Protein AF-A0A357T3R1-F1 (afdb_monomer_lite)

pLDDT: mean 79.34, std 14.96, range [45.84, 98.31]

Structure (mmCIF, N/CA/C/O backbone):
data_AF-A0A357T3R1-F1
#
_entry.id   AF-A0A357T3R1-F1
#
loop_
_atom_site.group_PDB
_atom_site.id
_atom_site.type_symbol
_atom_site.label_atom_id
_atom_site.label_alt_id
_atom_site.label_comp_id
_atom_site.label_asym_id
_atom_site.label_entity_id
_atom_site.label_seq_id
_atom_site.pdbx_PDB_ins_code
_atom_site.Cartn_x
_atom_site.Cartn_y
_atom_site.Cartn_z
_atom_site.occupancy
_atom_site.B_iso_or_equiv
_atom_site.auth_seq_id
_atom_site.auth_comp_id
_atom_site.auth_asym_id
_atom_site.auth_atom_id
_atom_site.pdbx_PDB_model_num
ATOM 1 N N . MET A 1 1 ? -25.928 -2.180 35.447 1.00 57.72 1 MET A N 1
ATOM 2 C CA . MET A 1 1 ? -24.454 -2.040 35.502 1.00 57.72 1 MET A CA 1
ATOM 3 C C . MET A 1 1 ? -24.088 -0.629 35.044 1.00 57.72 1 MET A C 1
ATOM 5 O O . MET A 1 1 ? -24.254 -0.317 33.870 1.00 57.72 1 MET A O 1
ATOM 9 N N . VAL A 1 2 ? -23.695 0.268 35.954 1.00 60.12 2 VAL A N 1
ATOM 10 C CA . VAL A 1 2 ? -23.304 1.645 35.592 1.00 60.12 2 VAL A CA 1
ATOM 11 C C . VAL A 1 2 ? -21.853 1.603 35.120 1.00 60.12 2 VAL A C 1
ATOM 13 O O . VAL A 1 2 ? -20.931 1.666 35.924 1.00 60.12 2 VAL A O 1
ATOM 16 N N . THR A 1 3 ? -21.635 1.397 33.821 1.00 69.62 3 THR A N 1
ATOM 17 C CA . THR A 1 3 ? -20.271 1.338 33.277 1.00 69.62 3 THR A CA 1
ATOM 18 C C . THR A 1 3 ? -19.759 2.753 32.982 1.00 69.62 3 THR A C 1
ATOM 20 O O . THR A 1 3 ? -20.467 3.572 32.386 1.00 69.62 3 THR A O 1
ATOM 23 N N . SER A 1 4 ? -18.536 3.048 33.430 1.00 76.19 4 SER A N 1
ATOM 24 C CA . SER A 1 4 ? -17.844 4.329 33.220 1.00 76.19 4 SER A CA 1
ATOM 25 C C . SER A 1 4 ? -17.775 4.692 31.729 1.00 76.19 4 SER A C 1
ATOM 27 O O . SER A 1 4 ? -17.641 3.806 30.883 1.00 76.19 4 SER A O 1
ATOM 29 N N . LYS A 1 5 ? -17.808 5.994 31.384 1.00 77.31 5 LYS A N 1
ATOM 30 C CA . LYS A 1 5 ? -17.658 6.477 29.990 1.00 77.31 5 LYS A CA 1
ATOM 31 C C . LYS A 1 5 ? -16.442 5.852 29.287 1.00 77.31 5 LYS A C 1
ATOM 33 O O . LYS A 1 5 ? -16.548 5.473 28.125 1.00 77.31 5 LYS A O 1
ATOM 38 N N . LYS A 1 6 ? -15.321 5.687 30.004 1.00 81.06 6 LYS A N 1
ATOM 39 C CA . LYS A 1 6 ? -14.099 5.052 29.476 1.00 81.06 6 LYS A CA 1
ATOM 40 C C . LYS A 1 6 ? -14.292 3.559 29.186 1.00 81.06 6 LYS A C 1
ATOM 42 O O . LYS A 1 6 ? -13.827 3.078 28.160 1.00 81.06 6 LYS A O 1
ATOM 47 N N . GLY A 1 7 ? -15.035 2.851 30.039 1.00 86.38 7 GLY A N 1
ATOM 48 C CA . GLY A 1 7 ? -15.374 1.441 29.830 1.00 86.38 7 GLY A CA 1
ATOM 49 C C . GLY A 1 7 ? -16.242 1.233 28.588 1.00 86.38 7 GLY A C 1
ATOM 50 O O . GLY A 1 7 ? -15.970 0.335 27.802 1.00 86.38 7 GLY A O 1
ATOM 51 N N . LYS A 1 8 ? -17.226 2.113 28.346 1.00 85.75 8 LYS A N 1
ATOM 52 C CA . LYS A 1 8 ? -18.047 2.061 27.119 1.00 85.75 8 LYS A CA 1
ATOM 53 C C . LYS A 1 8 ? -17.204 2.221 25.854 1.00 85.75 8 LYS A C 1
ATOM 55 O O . LYS A 1 8 ? -17.357 1.438 24.924 1.00 85.75 8 LYS A O 1
ATOM 60 N N . ALA A 1 9 ? -16.315 3.215 25.836 1.00 90.31 9 ALA A N 1
ATOM 61 C CA . ALA A 1 9 ? -15.444 3.471 24.691 1.00 90.31 9 ALA A CA 1
ATOM 62 C C . ALA A 1 9 ? -14.501 2.291 24.415 1.00 90.31 9 ALA A C 1
ATOM 64 O O . ALA A 1 9 ? -14.329 1.908 23.264 1.00 90.31 9 ALA A O 1
ATOM 65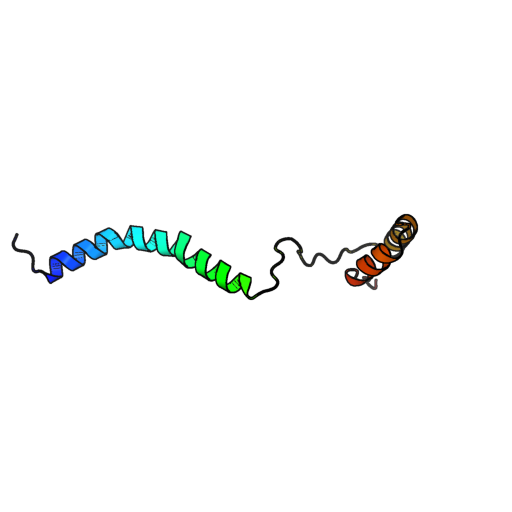 N N . PHE A 1 10 ? -13.947 1.677 25.463 1.00 92.50 10 PHE A N 1
ATOM 66 C CA . PHE A 1 10 ? -13.076 0.512 25.333 1.00 92.50 10 PHE A CA 1
ATOM 67 C C . PHE A 1 10 ? -13.776 -0.669 24.650 1.00 92.50 10 PHE A C 1
ATOM 69 O O . PHE A 1 10 ? -13.273 -1.177 23.650 1.00 92.50 10 PHE A O 1
ATOM 76 N N . TYR A 1 11 ? -14.965 -1.057 25.123 1.00 92.81 11 TYR A N 1
ATOM 77 C CA . TYR A 1 11 ? -15.725 -2.149 24.505 1.00 92.81 11 TYR A CA 1
ATOM 78 C C . TYR A 1 11 ? -16.146 -1.828 23.069 1.00 92.81 11 TYR A C 1
ATOM 80 O O . TYR A 1 11 ? -16.098 -2.701 22.208 1.00 92.81 11 TYR A O 1
ATOM 88 N N . PHE A 1 12 ? -16.511 -0.574 22.794 1.00 93.94 12 PHE A N 1
ATOM 89 C CA . PHE A 1 12 ? -16.843 -0.134 21.441 1.00 93.94 12 PHE A CA 1
ATOM 90 C C . PHE A 1 12 ? -15.641 -0.246 20.494 1.00 93.94 12 PHE A C 1
ATOM 92 O O . PHE A 1 12 ? -15.764 -0.796 19.405 1.00 93.94 12 PHE A O 1
ATOM 99 N N . ILE A 1 13 ? -14.460 0.206 20.924 1.00 94.44 13 ILE A N 1
ATOM 100 C CA . ILE A 1 13 ? -13.231 0.092 20.132 1.00 94.44 13 ILE A CA 1
ATOM 101 C C . ILE A 1 13 ? -12.875 -1.377 19.910 1.00 94.44 13 ILE A C 1
ATOM 103 O O . ILE A 1 13 ? -12.625 -1.753 18.772 1.00 94.44 13 ILE A O 1
ATOM 107 N N . MET A 1 14 ? -12.907 -2.221 20.949 1.00 95.44 14 MET A N 1
ATOM 108 C CA . MET A 1 14 ? -12.637 -3.659 20.802 1.00 95.44 14 MET A CA 1
ATOM 109 C C . MET A 1 14 ? -13.612 -4.351 19.846 1.00 95.44 14 MET A C 1
ATOM 111 O O . MET A 1 14 ? -13.209 -5.275 19.149 1.00 95.44 14 MET A O 1
ATOM 115 N N . PHE A 1 15 ? -14.868 -3.906 19.788 1.00 95.75 15 PHE A N 1
ATOM 116 C CA . PHE A 1 15 ? -15.853 -4.425 18.841 1.00 95.75 15 PHE A CA 1
ATOM 117 C C . PHE A 1 15 ? -15.543 -4.021 17.390 1.00 95.75 15 PHE A C 1
ATOM 119 O O . PHE A 1 15 ? -15.681 -4.841 16.487 1.00 95.75 15 PHE A O 1
ATOM 126 N N . LEU A 1 16 ? -15.089 -2.785 17.153 1.00 96.31 16 LEU A N 1
ATOM 127 C CA . LEU A 1 16 ? -14.718 -2.317 15.810 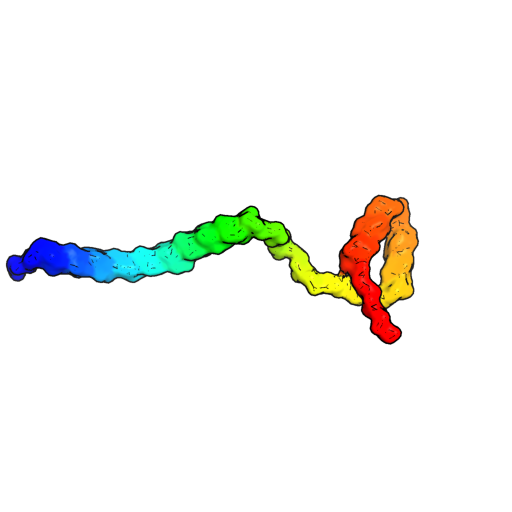1.00 96.31 16 LEU A CA 1
ATOM 128 C C . LEU A 1 16 ? -13.349 -2.832 15.347 1.00 96.31 16 LEU A C 1
ATOM 130 O O . LEU A 1 16 ? -13.107 -2.922 14.143 1.00 96.31 16 LEU A O 1
ATOM 134 N N . LEU A 1 17 ? -12.449 -3.143 16.281 1.00 96.94 17 LEU A N 1
ATOM 135 C CA . LEU A 1 17 ? -11.047 -3.456 16.005 1.00 96.94 17 LEU A CA 1
ATOM 136 C C . LEU A 1 17 ? -10.864 -4.576 14.963 1.00 96.94 17 LEU A C 1
ATOM 138 O O . LEU A 1 17 ? -10.067 -4.368 14.048 1.00 96.94 17 LEU A O 1
ATOM 142 N N . PRO A 1 18 ? -11.604 -5.704 14.997 1.00 96.44 18 PRO A N 1
ATOM 143 C CA . PRO A 1 18 ? -11.468 -6.755 13.990 1.00 96.44 18 PRO A CA 1
ATOM 144 C C . PRO A 1 18 ? -11.823 -6.273 12.579 1.00 96.44 18 PRO A C 1
ATOM 146 O O . PRO A 1 18 ? -11.072 -6.512 11.636 1.00 96.44 18 PRO A O 1
ATOM 149 N N . ALA A 1 19 ? -12.929 -5.539 12.430 1.00 97.31 19 ALA A N 1
ATOM 150 C CA . ALA A 1 19 ? -13.357 -5.011 11.137 1.00 97.31 19 ALA A CA 1
ATOM 151 C C . ALA A 1 19 ? -12.368 -3.965 10.597 1.00 97.31 19 ALA A C 1
ATOM 153 O O . ALA A 1 19 ? -11.990 -4.013 9.427 1.00 97.31 19 ALA A O 1
ATOM 154 N N . LEU A 1 20 ? -11.895 -3.060 11.460 1.00 97.75 20 LEU A N 1
ATOM 155 C CA . LEU A 1 20 ? -10.883 -2.064 11.100 1.00 97.75 20 LEU A CA 1
ATOM 156 C C . LEU A 1 20 ? -9.545 -2.707 10.732 1.00 97.75 20 LEU A C 1
ATOM 158 O O . LEU A 1 20 ? -8.878 -2.240 9.810 1.00 97.75 20 LEU A O 1
ATOM 162 N N . SER A 1 21 ? -9.161 -3.783 11.420 1.00 97.94 21 SER A N 1
ATOM 163 C CA . SER A 1 21 ? -7.944 -4.536 11.123 1.00 97.94 21 SER A CA 1
ATOM 164 C C . SER A 1 21 ? -8.015 -5.166 9.733 1.00 97.94 21 SER A C 1
ATOM 166 O O . SER A 1 21 ? -7.116 -4.937 8.925 1.00 97.94 2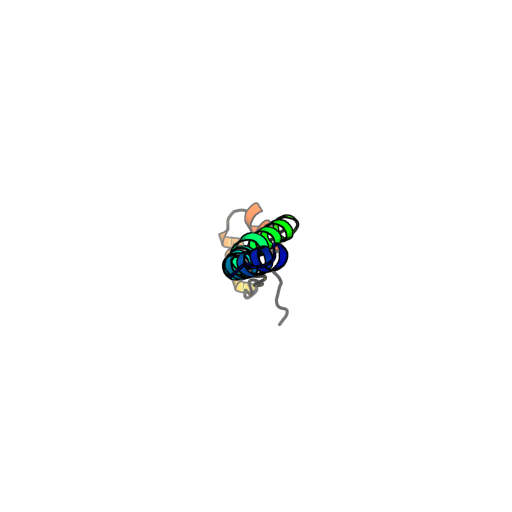1 SER A O 1
ATOM 168 N N . LEU A 1 22 ? -9.115 -5.855 9.410 1.00 98.31 22 LEU A N 1
ATOM 169 C CA . LEU A 1 22 ? -9.325 -6.438 8.082 1.00 98.31 22 LEU A CA 1
ATOM 170 C C . LEU A 1 22 ? -9.367 -5.363 6.990 1.00 98.31 22 LEU A C 1
ATOM 172 O O . LEU A 1 22 ? -8.684 -5.494 5.978 1.00 98.31 22 LEU A O 1
ATOM 176 N N . TYR A 1 23 ? -10.104 -4.271 7.205 1.00 98.06 23 TYR A N 1
ATOM 177 C CA . TYR A 1 23 ? -10.148 -3.155 6.257 1.00 98.06 23 TYR A CA 1
ATOM 178 C C . TYR A 1 23 ? -8.756 -2.553 6.029 1.00 98.06 23 TYR A C 1
ATOM 180 O O . TYR A 1 23 ? -8.357 -2.272 4.901 1.00 98.06 23 TYR A O 1
ATOM 188 N N . THR A 1 24 ? -7.969 -2.407 7.093 1.00 98.31 24 THR A N 1
ATOM 189 C CA . THR A 1 24 ? -6.606 -1.890 6.978 1.00 98.31 24 THR A CA 1
ATOM 190 C C . THR A 1 24 ? -5.710 -2.854 6.200 1.00 98.31 24 THR A C 1
ATOM 192 O O . THR A 1 24 ? -5.003 -2.423 5.295 1.00 98.31 24 THR A O 1
ATOM 195 N N . MET A 1 25 ? -5.770 -4.153 6.498 1.00 98.31 25 MET A N 1
ATOM 196 C CA . MET A 1 25 ? -4.930 -5.178 5.872 1.00 98.31 25 MET A CA 1
ATOM 197 C C . MET A 1 25 ? -5.258 -5.408 4.393 1.00 98.31 25 MET A C 1
ATOM 199 O O . MET A 1 25 ? -4.346 -5.568 3.588 1.00 98.31 25 MET A O 1
ATOM 203 N N . PHE A 1 26 ? -6.540 -5.419 4.028 1.00 98.06 26 PHE A N 1
ATOM 204 C CA . PHE A 1 26 ? -6.978 -5.775 2.675 1.00 98.06 26 PHE A CA 1
ATOM 205 C C . PHE A 1 26 ? -7.320 -4.578 1.789 1.00 98.06 26 PHE A C 1
ATOM 207 O O . PHE A 1 26 ? -7.449 -4.749 0.581 1.00 98.06 26 PHE A O 1
ATOM 214 N N . PHE A 1 27 ? -7.458 -3.376 2.352 1.00 97.44 27 PHE A N 1
ATOM 215 C CA . PHE A 1 27 ? -7.817 -2.182 1.584 1.00 97.44 27 PHE A CA 1
ATOM 216 C C . PHE A 1 27 ? -6.761 -1.086 1.704 1.00 97.44 27 PHE A C 1
ATOM 218 O O . PHE A 1 27 ? -6.130 -0.718 0.716 1.00 97.44 27 PHE A O 1
ATOM 225 N N . ILE A 1 28 ? -6.516 -0.597 2.923 1.00 98.25 28 ILE A N 1
ATOM 226 C CA . ILE A 1 28 ? -5.584 0.519 3.146 1.00 98.25 28 ILE A CA 1
ATOM 227 C C . ILE A 1 28 ? -4.149 0.117 2.781 1.00 98.25 28 ILE A C 1
ATOM 229 O O . ILE A 1 28 ? -3.443 0.867 2.111 1.00 98.25 28 ILE A O 1
ATOM 233 N N . PHE A 1 29 ? -3.704 -1.068 3.196 1.00 97.81 29 PHE A N 1
ATOM 234 C CA . PHE A 1 29 ? -2.345 -1.531 2.938 1.00 97.81 29 PHE A CA 1
ATOM 235 C C . PHE A 1 29 ? -2.063 -1.730 1.433 1.00 97.81 29 PHE A C 1
ATOM 237 O O . PHE A 1 29 ? -1.103 -1.122 0.950 1.00 97.81 29 PHE A O 1
ATOM 244 N N . PRO A 1 30 ? -2.896 -2.450 0.648 1.00 96.62 30 PRO A N 1
ATOM 245 C CA . PRO A 1 30 ? -2.721 -2.536 -0.803 1.00 96.62 30 PRO A CA 1
ATOM 246 C C . PRO A 1 30 ? -2.833 -1.186 -1.517 1.00 96.62 30 PRO A C 1
ATOM 248 O O . PRO A 1 30 ? -2.104 -0.950 -2.476 1.00 96.62 30 PRO A O 1
ATOM 251 N N . LEU A 1 31 ? -3.682 -0.269 -1.035 1.00 97.38 31 LEU A N 1
ATOM 252 C CA . LEU A 1 31 ? -3.775 1.090 -1.578 1.00 97.38 31 LEU A CA 1
ATOM 253 C C . LEU A 1 31 ? -2.420 1.806 -1.510 1.00 97.38 31 LEU A C 1
ATOM 255 O O . LEU A 1 31 ? -1.946 2.333 -2.516 1.00 97.38 31 LEU A O 1
ATOM 259 N N . PHE A 1 32 ? -1.765 1.795 -0.347 1.00 97.62 32 PHE A N 1
ATOM 260 C CA . PHE A 1 32 ? -0.445 2.412 -0.199 1.00 97.62 32 PHE A CA 1
ATOM 261 C C . PHE A 1 32 ? 0.640 1.690 -0.997 1.00 97.62 32 PHE A C 1
ATOM 263 O O . PHE A 1 32 ? 1.538 2.350 -1.519 1.00 97.62 32 PHE A O 1
ATOM 270 N N . GLN A 1 33 ? 0.561 0.364 -1.136 1.00 93.38 33 GLN A N 1
ATOM 271 C CA . GLN A 1 33 ? 1.451 -0.363 -2.043 1.00 93.38 33 GLN A CA 1
ATOM 272 C C . GLN A 1 33 ? 1.266 0.088 -3.493 1.00 93.38 33 GLN A C 1
ATOM 274 O O . GLN A 1 33 ? 2.256 0.359 -4.160 1.00 93.38 33 GLN A O 1
ATOM 279 N N . GLY A 1 34 ? 0.025 0.243 -3.961 1.00 90.88 34 GLY A N 1
ATOM 280 C CA . GLY A 1 34 ? -0.274 0.762 -5.296 1.00 90.88 34 GLY A CA 1
ATOM 281 C C . GLY A 1 34 ? 0.270 2.174 -5.507 1.00 90.88 34 GLY A C 1
ATOM 282 O O . GLY A 1 34 ? 0.909 2.444 -6.520 1.00 90.88 34 GLY A O 1
ATOM 283 N N . ILE A 1 35 ? 0.112 3.055 -4.512 1.00 94.62 35 ILE A N 1
ATOM 284 C CA . ILE A 1 35 ? 0.715 4.395 -4.535 1.00 94.62 35 ILE A CA 1
ATOM 285 C C . ILE A 1 35 ? 2.241 4.288 -4.627 1.00 94.62 35 ILE A C 1
ATOM 287 O O . ILE A 1 35 ? 2.842 4.921 -5.488 1.00 94.62 35 ILE A O 1
ATOM 291 N N . LYS A 1 36 ? 2.884 3.455 -3.800 1.00 92.62 36 LYS A N 1
ATOM 292 C CA . LYS A 1 36 ? 4.336 3.228 -3.866 1.00 92.62 36 LYS A CA 1
ATOM 293 C C . LYS A 1 36 ? 4.767 2.722 -5.246 1.00 92.62 36 LYS A C 1
ATOM 295 O O . LYS A 1 36 ? 5.741 3.232 -5.790 1.00 92.62 36 LYS A O 1
ATOM 300 N N . TYR A 1 37 ? 4.042 1.762 -5.815 1.00 86.50 37 TYR A N 1
ATOM 301 C CA . TYR A 1 37 ? 4.337 1.220 -7.138 1.00 86.50 37 TYR A CA 1
ATOM 302 C C . TYR A 1 37 ? 4.112 2.234 -8.260 1.00 86.50 37 TYR A C 1
ATOM 304 O O . TYR A 1 37 ? 4.836 2.184 -9.245 1.00 86.50 37 TYR A O 1
ATOM 312 N N . SER A 1 38 ? 3.203 3.202 -8.105 1.00 88.38 38 SER A N 1
ATOM 313 C CA . SER A 1 38 ? 3.009 4.270 -9.099 1.00 88.38 38 SER A CA 1
ATOM 314 C C . SER A 1 38 ? 4.226 5.187 -9.270 1.00 88.38 38 SER A C 1
ATOM 316 O O . SER A 1 38 ? 4.382 5.812 -10.315 1.00 88.38 38 SER A O 1
ATOM 318 N N . PHE A 1 39 ? 5.114 5.238 -8.271 1.00 91.69 39 PHE A N 1
ATOM 319 C CA . PHE A 1 39 ? 6.399 5.940 -8.358 1.00 91.69 39 PHE A CA 1
ATOM 320 C C . PHE A 1 39 ? 7.524 5.078 -8.949 1.00 91.69 39 PHE A C 1
ATOM 322 O O . PHE A 1 39 ? 8.657 5.541 -9.060 1.00 91.69 39 PHE A O 1
ATOM 329 N N . THR A 1 40 ? 7.242 3.825 -9.301 1.00 82.25 40 THR A N 1
ATOM 330 C CA . THR A 1 40 ? 8.192 2.900 -9.925 1.00 82.25 40 THR A CA 1
ATOM 331 C C . THR A 1 40 ? 7.727 2.568 -11.340 1.00 82.25 40 THR A C 1
ATOM 333 O O . THR A 1 40 ? 6.527 2.531 -11.592 1.00 82.25 40 THR A O 1
ATOM 336 N N . ASP A 1 41 ? 8.651 2.289 -12.262 1.00 74.38 41 ASP A N 1
ATOM 337 C CA . ASP A 1 41 ? 8.318 1.818 -13.618 1.00 74.38 41 ASP A CA 1
ATOM 338 C C . ASP A 1 41 ? 7.929 0.326 -13.592 1.00 74.38 41 ASP A C 1
ATOM 340 O O . ASP A 1 41 ? 8.573 -0.542 -14.182 1.00 74.38 41 ASP A O 1
ATOM 344 N N . TRP A 1 42 ? 6.916 -0.006 -12.784 1.00 73.00 42 TRP A N 1
ATOM 345 C CA . TRP A 1 42 ? 6.419 -1.369 -12.658 1.00 73.00 42 TRP A CA 1
ATOM 346 C C . TRP A 1 42 ? 5.486 -1.670 -13.828 1.00 73.00 42 TRP A C 1
ATOM 348 O O . TRP A 1 42 ? 4.323 -1.271 -13.845 1.00 73.00 42 TRP A O 1
ATOM 358 N N . ASN A 1 43 ? 6.003 -2.390 -14.819 1.00 70.06 43 ASN A N 1
ATOM 359 C CA . ASN A 1 43 ? 5.266 -2.734 -16.033 1.00 70.06 43 ASN A CA 1
ATOM 360 C C . ASN A 1 43 ? 4.451 -4.039 -15.924 1.00 70.06 43 ASN A C 1
ATOM 362 O O . ASN A 1 43 ? 3.799 -4.411 -16.896 1.00 70.06 43 ASN A O 1
ATOM 366 N N . GLY A 1 44 ? 4.486 -4.740 -14.779 1.00 66.19 44 GLY A N 1
ATOM 367 C CA . GLY A 1 44 ? 3.669 -5.923 -14.444 1.00 66.19 44 GLY A CA 1
ATOM 368 C C . GLY A 1 44 ? 3.785 -7.147 -15.369 1.00 66.19 44 GLY A C 1
ATOM 369 O O . GLY A 1 44 ? 3.175 -8.175 -15.089 1.00 66.19 44 GLY A O 1
ATOM 370 N N . ILE A 1 45 ? 4.536 -7.041 -16.468 1.00 61.94 45 ILE A N 1
ATOM 371 C CA . ILE A 1 45 ? 4.492 -7.952 -17.624 1.00 61.94 45 ILE A CA 1
ATOM 372 C C . ILE A 1 45 ? 5.895 -8.399 -18.045 1.00 61.94 45 ILE A C 1
ATOM 374 O O . ILE A 1 45 ? 6.021 -9.358 -18.800 1.00 61.94 45 ILE A O 1
ATOM 378 N N . VAL A 1 46 ? 6.959 -7.774 -17.542 1.00 55.69 46 VAL A N 1
ATOM 379 C CA . VAL A 1 46 ? 8.321 -8.199 -17.863 1.00 55.69 46 VAL A CA 1
ATOM 380 C C . VAL A 1 46 ? 8.913 -8.853 -16.625 1.00 55.69 46 VAL A C 1
ATOM 382 O O . VAL A 1 46 ? 9.515 -8.167 -15.800 1.00 55.69 46 VAL A O 1
ATOM 385 N N . PRO A 1 47 ? 8.770 -10.178 -16.447 1.00 53.97 47 PRO A N 1
ATOM 386 C CA . PRO A 1 47 ? 9.858 -10.857 -15.781 1.00 53.97 47 PRO A CA 1
ATOM 387 C C . PRO A 1 47 ? 11.101 -10.530 -16.622 1.00 53.97 47 PRO A C 1
ATOM 389 O O . PRO A 1 47 ? 11.040 -10.562 -17.855 1.00 53.97 47 PRO A O 1
ATOM 392 N N . GLU A 1 48 ? 12.194 -10.139 -15.975 1.00 56.59 48 GLU A N 1
ATOM 393 C CA . GLU A 1 48 ? 13.529 -10.108 -16.575 1.00 56.59 48 GLU A CA 1
ATOM 394 C C . GLU A 1 48 ? 13.904 -11.547 -16.971 1.00 56.59 48 GLU A C 1
ATOM 396 O O . GLU A 1 48 ? 14.814 -12.143 -16.414 1.00 56.59 48 GLU A O 1
ATOM 401 N N . ILE A 1 49 ? 13.131 -12.178 -17.854 1.00 52.03 49 ILE A N 1
ATOM 402 C CA . ILE A 1 49 ? 13.517 -13.391 -18.543 1.00 52.03 49 ILE A CA 1
ATOM 403 C C . ILE A 1 49 ? 14.359 -12.833 -19.676 1.00 52.03 49 ILE A C 1
ATOM 405 O O . ILE A 1 49 ? 13.784 -12.322 -20.645 1.00 52.03 49 ILE A O 1
ATOM 409 N N . PRO A 1 50 ? 15.699 -12.828 -19.562 1.00 54.28 50 PRO A N 1
ATOM 410 C CA . PRO A 1 50 ? 16.498 -12.687 -20.758 1.00 54.28 50 PRO A CA 1
ATOM 411 C C . PRO A 1 50 ? 15.976 -13.753 -21.719 1.00 54.28 50 PRO A C 1
ATOM 413 O O . PRO A 1 50 ? 15.853 -14.930 -21.375 1.00 54.28 50 PRO A O 1
ATOM 416 N N . PHE A 1 51 ? 15.528 -13.319 -22.892 1.00 57.47 51 PHE A N 1
ATOM 417 C CA . PHE A 1 51 ? 15.213 -14.253 -23.953 1.00 57.47 51 PHE A CA 1
ATOM 418 C C . PHE A 1 51 ? 16.532 -14.935 -24.324 1.00 57.47 51 PHE A C 1
ATOM 420 O O . PHE A 1 51 ? 17.298 -14.384 -25.107 1.00 57.47 51 PHE A O 1
ATOM 427 N N . ASN A 1 52 ? 16.823 -16.089 -23.725 1.00 58.25 52 ASN A N 1
ATOM 428 C CA . ASN A 1 52 ? 17.997 -16.886 -24.057 1.00 58.25 52 ASN A CA 1
ATOM 429 C C . ASN A 1 52 ? 17.691 -17.609 -25.370 1.00 58.25 52 ASN A C 1
ATOM 431 O O . ASN A 1 52 ? 17.091 -18.682 -25.374 1.00 58.25 52 ASN A O 1
ATOM 435 N N . PHE A 1 53 ? 18.027 -16.976 -26.492 1.00 65.44 53 PHE A N 1
ATOM 436 C CA . PHE A 1 53 ? 18.034 -17.643 -27.790 1.00 65.44 53 PHE A CA 1
ATOM 437 C C . PHE A 1 53 ? 19.441 -18.173 -28.081 1.00 65.44 53 PHE A C 1
ATOM 439 O O . PHE A 1 53 ? 20.448 -17.653 -27.599 1.00 65.44 53 PHE A O 1
ATOM 446 N N . GLU A 1 54 ? 19.537 -19.198 -28.919 1.00 70.44 54 GLU A N 1
ATOM 447 C CA . GLU A 1 54 ? 20.805 -19.489 -29.574 1.00 70.44 54 GLU A CA 1
ATOM 448 C C . GLU A 1 54 ? 21.068 -18.398 -30.628 1.00 70.44 54 GLU A C 1
ATOM 450 O O . GLU A 1 54 ? 20.161 -17.990 -31.362 1.00 70.44 54 GLU A O 1
ATOM 455 N N . LYS A 1 55 ? 22.315 -17.921 -30.746 1.00 71.31 55 LYS A N 1
ATOM 456 C CA . LYS A 1 55 ? 22.699 -16.853 -31.692 1.00 71.31 55 LYS A CA 1
ATOM 457 C C . LYS A 1 55 ? 22.213 -17.123 -33.124 1.00 71.31 55 LYS A C 1
ATOM 459 O O . LYS A 1 55 ? 21.749 -16.207 -33.798 1.00 71.31 55 LYS A O 1
ATOM 464 N N . ASN A 1 56 ? 22.296 -18.375 -33.574 1.00 74.88 56 ASN A N 1
ATOM 465 C CA . ASN A 1 56 ? 21.902 -18.775 -34.926 1.00 74.88 56 ASN A CA 1
ATOM 466 C C . ASN A 1 56 ? 20.385 -18.663 -35.151 1.00 74.88 56 ASN A C 1
ATOM 468 O O . ASN A 1 56 ? 19.940 -18.216 -36.208 1.00 74.88 56 ASN A O 1
ATOM 472 N N . GLU A 1 57 ? 19.584 -19.030 -34.151 1.00 75.88 57 GLU A N 1
ATOM 473 C CA . GLU A 1 57 ? 18.125 -18.933 -34.216 1.00 75.88 57 GLU A CA 1
ATOM 474 C C . GLU A 1 57 ? 17.659 -17.476 -34.187 1.00 75.88 57 GLU A C 1
ATOM 476 O O . GLU A 1 57 ? 16.784 -17.086 -34.965 1.00 75.88 57 GLU A O 1
ATOM 481 N N . PHE A 1 58 ? 18.291 -16.642 -33.356 1.00 78.19 58 PHE A N 1
ATOM 482 C CA . PHE A 1 58 ? 17.958 -15.223 -33.265 1.00 78.19 58 PHE A CA 1
ATOM 483 C C . PHE A 1 58 ? 18.227 -14.474 -34.578 1.00 78.19 58 PHE A C 1
ATOM 485 O O . PHE A 1 58 ? 17.374 -13.718 -35.045 1.00 78.19 58 PHE A O 1
ATOM 492 N N . GLU A 1 59 ? 19.372 -14.716 -35.223 1.00 77.56 59 GLU A N 1
ATOM 493 C CA . GLU A 1 59 ? 19.696 -14.091 -36.513 1.00 77.56 59 GLU A CA 1
ATOM 494 C C . GLU A 1 59 ? 18.706 -14.501 -37.618 1.00 77.56 59 GLU A C 1
ATOM 496 O O . GLU A 1 59 ? 18.270 -13.655 -38.403 1.00 77.56 59 GLU A O 1
ATOM 501 N N . ASN A 1 60 ? 18.246 -15.758 -37.634 1.00 82.25 60 ASN A N 1
ATOM 502 C CA . ASN A 1 60 ? 17.209 -16.204 -38.571 1.00 82.25 60 ASN A CA 1
ATOM 503 C C . ASN A 1 60 ? 15.882 -15.450 -38.375 1.00 82.25 60 ASN A C 1
ATOM 505 O O . ASN A 1 60 ? 15.232 -15.071 -39.353 1.00 82.25 60 ASN A O 1
ATOM 509 N N . ILE A 1 61 ? 15.490 -15.178 -37.127 1.00 79.69 61 ILE A N 1
ATOM 510 C CA . ILE A 1 61 ? 14.283 -14.399 -36.807 1.00 79.69 61 ILE A CA 1
ATOM 511 C C . ILE A 1 61 ? 14.443 -12.937 -37.250 1.00 79.69 61 ILE A C 1
ATOM 513 O O . ILE A 1 61 ? 13.513 -12.353 -37.816 1.00 79.69 61 ILE A O 1
ATOM 517 N N . LEU A 1 62 ? 15.625 -12.342 -37.050 1.00 77.88 62 LEU A N 1
ATOM 518 C CA . LEU A 1 62 ? 15.918 -10.977 -37.500 1.00 77.88 62 LEU A CA 1
ATOM 519 C C . LEU A 1 62 ? 15.807 -10.827 -39.022 1.00 77.88 62 LEU A C 1
ATOM 521 O O . LEU A 1 62 ? 15.290 -9.811 -39.491 1.00 77.88 62 LEU A O 1
ATOM 525 N N . VAL A 1 63 ? 16.236 -11.837 -39.782 1.00 80.69 63 VAL A N 1
ATOM 526 C CA . VAL A 1 63 ? 16.101 -11.865 -41.247 1.00 80.69 63 VAL A CA 1
ATOM 527 C C . VAL A 1 63 ? 14.629 -11.952 -41.669 1.00 80.69 63 VAL A C 1
ATOM 529 O O . VAL A 1 63 ? 14.211 -11.252 -42.590 1.00 80.69 63 VAL A O 1
ATOM 532 N N . GLN A 1 64 ? 13.811 -12.743 -40.969 1.00 80.00 64 GLN A N 1
ATOM 533 C CA . GLN A 1 64 ? 12.384 -12.914 -41.285 1.00 80.00 64 GLN A CA 1
ATOM 534 C C . GLN A 1 64 ? 11.522 -11.686 -40.962 1.00 80.00 64 GLN A C 1
ATOM 536 O O . GLN A 1 64 ? 10.453 -11.500 -41.546 1.00 80.00 64 GLN A O 1
ATOM 541 N N . LEU A 1 65 ? 11.968 -10.826 -40.044 1.00 80.75 65 LEU A N 1
ATOM 542 C CA . LEU A 1 65 ? 11.184 -9.689 -39.560 1.00 80.75 65 LEU A CA 1
ATOM 543 C C . LEU A 1 65 ? 10.884 -8.622 -40.624 1.00 80.75 65 LEU A C 1
ATOM 545 O O . LEU A 1 65 ? 9.988 -7.810 -40.383 1.00 80.75 65 LEU A O 1
ATOM 549 N N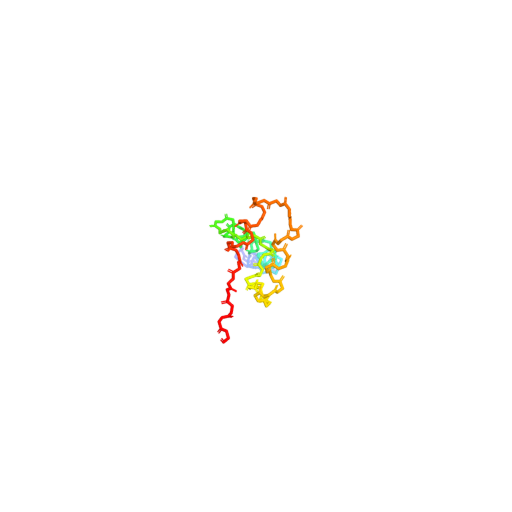 . ASN A 1 66 ? 11.595 -8.604 -41.766 1.00 74.56 66 ASN A N 1
ATOM 550 C CA . ASN A 1 66 ? 11.390 -7.718 -42.933 1.00 74.56 66 ASN A CA 1
ATOM 551 C C . ASN A 1 66 ? 11.198 -6.217 -42.606 1.00 74.56 66 ASN A C 1
ATOM 553 O O . ASN A 1 66 ? 10.762 -5.425 -43.442 1.00 74.56 66 ASN A O 1
ATOM 557 N N . ASN A 1 67 ? 11.518 -5.798 -41.379 1.00 79.81 67 ASN A N 1
ATOM 558 C CA . ASN A 1 67 ? 11.293 -4.459 -40.866 1.00 79.81 67 ASN A CA 1
ATOM 559 C C . ASN A 1 67 ? 12.483 -4.036 -39.991 1.00 79.81 67 ASN A C 1
ATOM 561 O O . ASN A 1 67 ? 12.644 -4.541 -38.871 1.00 79.81 67 ASN A O 1
ATOM 565 N N . PRO A 1 68 ? 13.283 -3.057 -40.447 1.00 74.38 68 PRO A N 1
ATOM 566 C CA . PRO A 1 68 ? 14.515 -2.672 -39.769 1.00 74.38 68 PRO A CA 1
ATOM 567 C C . PRO A 1 68 ? 14.263 -2.041 -38.392 1.00 74.38 68 PRO A C 1
ATOM 569 O O . PRO A 1 68 ? 15.091 -2.172 -37.495 1.00 74.38 68 PRO A O 1
ATOM 572 N N . LYS A 1 69 ? 13.105 -1.401 -38.170 1.00 78.56 69 LYS A N 1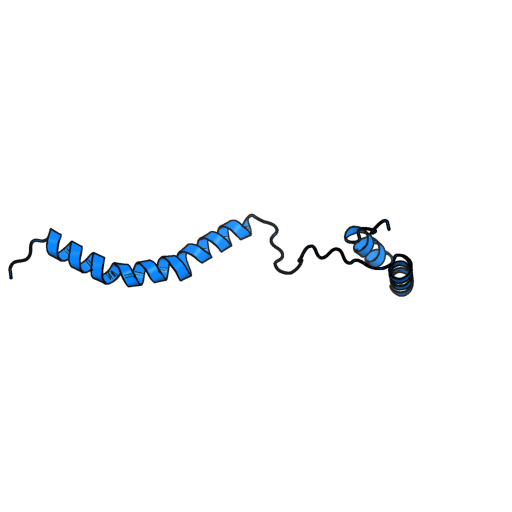
ATOM 573 C CA . LYS A 1 69 ? 12.793 -0.751 -36.885 1.00 78.56 69 LYS A CA 1
ATOM 574 C C . LYS A 1 69 ? 12.514 -1.769 -35.779 1.00 78.56 69 LYS A C 1
ATOM 576 O O . LYS A 1 69 ? 12.927 -1.564 -34.641 1.00 78.56 69 LYS A O 1
ATOM 581 N N . LYS A 1 70 ? 11.844 -2.877 -36.118 1.00 75.12 70 LYS A N 1
ATOM 582 C CA . LYS A 1 70 ? 11.556 -3.965 -35.170 1.00 75.12 70 LYS A CA 1
ATOM 583 C C . LYS A 1 70 ? 12.820 -4.753 -34.822 1.00 75.12 70 LYS A C 1
ATOM 585 O O . LYS A 1 70 ? 13.034 -5.053 -33.654 1.00 75.12 70 LYS A O 1
ATOM 590 N N . ALA A 1 71 ? 13.691 -4.994 -35.804 1.00 72.75 71 ALA A N 1
ATOM 591 C CA . ALA A 1 71 ? 14.983 -5.642 -35.581 1.00 72.75 71 ALA A CA 1
ATOM 592 C C . ALA A 1 71 ? 15.868 -4.856 -34.593 1.00 72.75 71 ALA A C 1
ATOM 594 O O . ALA A 1 71 ? 16.445 -5.434 -33.676 1.00 72.75 71 ALA A O 1
ATOM 595 N N . VAL A 1 72 ? 15.925 -3.525 -34.726 1.00 78.25 72 VAL A N 1
ATOM 596 C CA . VAL A 1 72 ? 16.675 -2.654 -33.800 1.00 78.25 72 VAL A CA 1
ATOM 597 C C . VAL A 1 72 ? 16.080 -2.663 -32.390 1.00 78.25 72 VAL A C 1
ATOM 599 O O . VAL A 1 72 ? 16.826 -2.594 -31.417 1.00 78.25 72 VAL A O 1
ATOM 602 N N . TYR A 1 73 ? 14.755 -2.756 -32.259 1.00 76.25 73 TYR A N 1
ATOM 603 C CA . TYR A 1 73 ? 14.096 -2.848 -30.956 1.00 76.25 73 TYR A CA 1
ATOM 604 C C . TYR A 1 73 ? 14.443 -4.155 -30.234 1.00 76.25 73 TYR A C 1
ATOM 606 O O . TYR A 1 73 ? 14.843 -4.111 -29.076 1.00 76.25 73 TYR A O 1
ATOM 614 N N . LEU A 1 74 ? 14.374 -5.300 -30.920 1.00 75.88 74 LEU A N 1
ATOM 615 C CA . LEU A 1 74 ? 14.671 -6.609 -30.321 1.00 75.88 74 LEU A CA 1
ATOM 616 C C . LEU A 1 74 ? 16.123 -6.729 -29.849 1.00 75.88 74 LEU A C 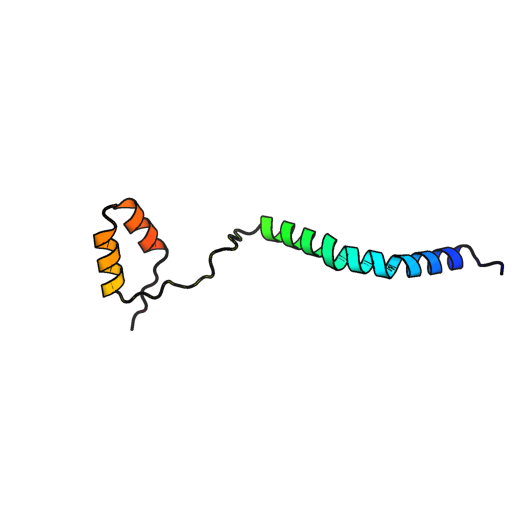1
ATOM 618 O O . LEU A 1 74 ? 16.375 -7.278 -28.782 1.00 75.88 74 LEU A O 1
ATOM 622 N N . LYS A 1 75 ? 17.070 -6.126 -30.578 1.00 74.38 75 LYS A N 1
ATOM 623 C CA . LYS A 1 75 ? 18.484 -6.074 -30.173 1.00 74.38 75 LYS A CA 1
ATOM 624 C C . LYS A 1 75 ? 18.728 -5.344 -28.843 1.00 74.38 75 LYS A C 1
ATOM 626 O O . LYS A 1 75 ? 19.777 -5.546 -28.251 1.00 74.38 75 LYS A O 1
ATOM 631 N N . LYS A 1 76 ? 17.798 -4.505 -28.362 1.00 74.38 76 LYS A N 1
ATOM 632 C CA . LYS A 1 76 ? 17.935 -3.803 -27.069 1.00 74.38 76 LYS A CA 1
ATOM 633 C C . LYS A 1 76 ? 17.609 -4.674 -25.856 1.00 74.38 76 LYS A C 1
ATOM 635 O O . LYS A 1 76 ? 18.062 -4.355 -24.765 1.00 74.38 76 LYS A O 1
ATOM 640 N N . PHE A 1 77 ? 16.812 -5.724 -26.043 1.00 67.69 77 PHE A N 1
ATOM 641 C CA . PHE A 1 77 ? 16.335 -6.599 -24.964 1.00 67.69 77 PHE A CA 1
ATOM 642 C C . PHE A 1 77 ? 17.006 -7.977 -24.983 1.00 67.69 77 PHE A C 1
ATOM 644 O O . PHE A 1 77 ? 16.652 -8.842 -24.189 1.00 67.69 77 PHE A O 1
ATOM 651 N N . TYR A 1 78 ? 17.959 -8.184 -25.892 1.00 65.38 78 TYR A N 1
ATOM 652 C CA . TYR A 1 78 ? 18.671 -9.441 -26.050 1.00 65.38 78 TYR A CA 1
ATOM 653 C C . TYR A 1 78 ? 20.058 -9.358 -25.405 1.00 65.38 78 TYR A C 1
ATOM 655 O O . TYR A 1 78 ? 20.855 -8.490 -25.764 1.00 65.38 78 TYR A O 1
ATOM 663 N N . GLN A 1 79 ? 20.345 -10.258 -24.466 1.00 59.03 79 GLN A N 1
ATOM 664 C CA . GLN A 1 79 ? 21.688 -10.478 -23.930 1.00 59.03 79 GLN A CA 1
ATOM 665 C C . GLN A 1 79 ? 22.229 -11.769 -24.545 1.00 59.03 79 GLN A C 1
ATOM 667 O O . GLN A 1 79 ? 21.565 -12.800 -24.497 1.00 59.03 79 GLN A O 1
ATOM 672 N N . PHE A 1 80 ? 23.404 -11.703 -25.173 1.00 56.69 80 PHE A N 1
ATOM 673 C CA . PHE A 1 80 ? 24.063 -12.897 -25.696 1.00 56.69 80 PHE A CA 1
ATOM 674 C C . PHE A 1 80 ? 24.611 -13.705 -24.516 1.00 56.69 80 PHE A C 1
ATOM 676 O O . PHE A 1 80 ? 25.393 -13.176 -23.728 1.00 56.69 80 PHE A O 1
ATOM 683 N N . GLU A 1 81 ? 24.215 -14.970 -24.402 1.00 49.28 81 GLU A N 1
ATOM 684 C CA . GLU A 1 81 ? 24.882 -15.923 -23.518 1.00 49.28 81 GLU A CA 1
ATOM 685 C C . GLU A 1 81 ? 26.194 -16.332 -24.215 1.00 49.28 81 GLU A C 1
ATOM 687 O O . GLU A 1 81 ? 26.181 -17.016 -25.240 1.00 49.28 81 GLU A O 1
ATOM 692 N N . GLU A 1 82 ? 27.330 -15.804 -23.746 1.00 49.47 82 GLU A N 1
ATOM 693 C CA . GLU A 1 82 ? 28.657 -16.274 -24.163 1.00 49.47 82 GLU A CA 1
ATOM 694 C C . GLU A 1 82 ? 28.881 -17.649 -23.524 1.00 49.47 82 GLU A C 1
ATOM 696 O O . GLU A 1 82 ? 29.225 -17.747 -22.347 1.00 49.47 82 GLU A O 1
ATOM 701 N N . ALA A 1 83 ? 28.600 -18.702 -24.295 1.00 45.84 83 ALA A N 1
ATOM 702 C CA . ALA A 1 83 ? 28.997 -20.071 -23.978 1.00 45.84 83 ALA A CA 1
ATOM 703 C C . ALA A 1 83 ? 30.508 -20.274 -24.165 1.00 45.84 83 ALA A C 1
ATOM 705 O O . ALA A 1 83 ? 31.061 -19.722 -25.148 1.00 45.84 83 ALA A O 1
#

Sequence (83 aa):
MVTSKKGKAFYFIMFLLPALSLYTMFFIFPLFQGIKYSFTDWNGIVPEIPFNFEKNEFENILVQLNNPKKAVYLKKFYQFEEA

Foldseek 3Di:
DPDDPVRVVVVVCVVCVVVVVCCCVPPVVVVVVVVVCVVPPCPVPDDLPQPADDPVVLVVVLVVVPDVVVSVVVVVSHDHDPD

Secondary structure (DSSP, 8-state):
----HHHHHHHHHHHHHHHHHHHIIIIIHHHHHHHHHHTTT--SS---------HHHHHHHHHHT--HHHHHHHTTS------

Radius of gyration: 28.07 Å; chains: 1; bounding box: 54×26×78 Å